Protein AF-A0A9E5RGN0-F1 (afdb_monomer)

Foldseek 3Di:
DDDDDFDKDKDWDFDWDWDDDDDDFIKIFGFKTKTFIAGDPSNQVVCVVVVFHWDDWPCFDDHDPPGDTIWIWFGDDPPPVDRGGGWMWGADPVVRDIGTDDTDTDTPIDTGD

Secondary structure (DSSP, 8-state):
-------EEEEEEEEEEEEP-SSSS-EEEEEEEEEEEEE-HHHHHHHHHTT----EEESEEPPPTT-SEEEEBPPP-S-TTS-----EEEE-TTT--EEEEE----BS-EEE-

Structure (mmCIF, N/CA/C/O backbone):
data_AF-A0A9E5RGN0-F1
#
_entry.id   AF-A0A9E5RGN0-F1
#
loo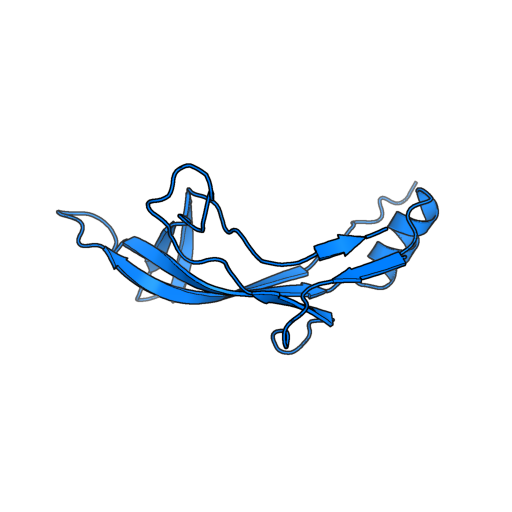p_
_atom_site.group_PDB
_atom_site.id
_atom_site.type_symbol
_atom_site.label_atom_id
_atom_site.label_alt_id
_atom_site.label_comp_id
_atom_site.label_asym_id
_atom_site.label_entity_id
_atom_site.label_seq_id
_atom_site.pdbx_PDB_ins_code
_atom_site.Cartn_x
_atom_site.Cartn_y
_atom_site.Cartn_z
_atom_site.occupancy
_atom_site.B_iso_or_equiv
_atom_site.auth_seq_id
_atom_site.auth_comp_id
_atom_site.auth_asym_id
_atom_site.auth_atom_id
_atom_site.pdbx_PDB_model_num
ATOM 1 N N . MET A 1 1 ? -5.046 -22.054 -25.570 1.00 36.19 1 MET A N 1
ATOM 2 C CA . MET A 1 1 ? -4.340 -20.871 -25.031 1.00 36.19 1 MET A CA 1
ATOM 3 C C . MET A 1 1 ? -4.366 -20.982 -23.515 1.00 36.19 1 MET A C 1
ATOM 5 O O . MET A 1 1 ? -5.433 -21.231 -22.973 1.00 36.19 1 MET A O 1
ATOM 9 N N . ARG A 1 2 ? -3.208 -20.955 -22.845 1.00 45.25 2 ARG A N 1
ATOM 10 C CA . ARG A 1 2 ? -3.099 -21.142 -21.388 1.00 45.25 2 ARG A CA 1
ATOM 11 C C . ARG A 1 2 ? -3.195 -19.762 -20.736 1.00 45.25 2 ARG A C 1
ATOM 13 O O . ARG A 1 2 ? -2.288 -18.963 -20.947 1.00 45.25 2 ARG A O 1
ATOM 20 N N . ASN A 1 3 ? -4.275 -19.477 -20.008 1.00 41.16 3 ASN A N 1
ATOM 21 C CA . ASN A 1 3 ? -4.392 -18.246 -19.222 1.00 41.16 3 ASN A CA 1
ATOM 22 C C . ASN A 1 3 ? -3.216 -18.197 -18.237 1.00 41.16 3 ASN A C 1
ATOM 24 O O . ASN A 1 3 ? -3.111 -19.055 -17.362 1.00 41.16 3 ASN A O 1
ATOM 28 N N . LYS A 1 4 ? -2.294 -17.248 -18.421 1.00 48.56 4 LYS A N 1
ATOM 29 C CA . LYS A 1 4 ? -1.271 -16.942 -17.421 1.00 48.56 4 LYS A CA 1
ATOM 30 C C . LYS A 1 4 ? -1.929 -16.001 -16.415 1.00 48.56 4 LYS A C 1
ATOM 32 O O . LYS A 1 4 ? -2.365 -14.921 -16.798 1.00 48.56 4 LYS A O 1
ATOM 37 N N . LEU A 1 5 ? -2.081 -16.452 -15.175 1.00 46.94 5 LEU A N 1
ATOM 38 C CA . LEU A 1 5 ? -2.555 -15.604 -14.086 1.00 46.94 5 LEU A CA 1
ATOM 39 C C . LEU A 1 5 ? -1.436 -14.607 -13.759 1.00 46.94 5 LEU A C 1
ATOM 41 O O . LEU A 1 5 ? -0.302 -15.022 -13.529 1.00 46.94 5 LEU A O 1
ATOM 45 N N . LEU A 1 6 ? -1.749 -13.313 -13.803 1.00 44.56 6 LEU A N 1
ATOM 46 C CA . LEU A 1 6 ? -0.878 -12.253 -13.308 1.00 44.56 6 LEU A CA 1
ATOM 47 C C . LEU A 1 6 ? -1.040 -12.214 -11.787 1.00 44.56 6 LEU A C 1
ATOM 49 O O . LEU A 1 6 ? -2.141 -11.945 -11.305 1.00 44.56 6 LEU A O 1
ATOM 53 N N . THR A 1 7 ? 0.030 -12.500 -11.050 1.00 47.50 7 THR A N 1
ATOM 54 C CA . THR A 1 7 ? 0.030 -12.401 -9.588 1.00 47.50 7 THR A CA 1
ATOM 55 C C . THR A 1 7 ? 0.873 -11.199 -9.196 1.00 47.50 7 THR A C 1
ATOM 57 O O . THR A 1 7 ? 2.067 -11.153 -9.471 1.00 47.50 7 THR A O 1
ATOM 60 N N . ILE A 1 8 ? 0.246 -10.210 -8.568 1.00 54.53 8 ILE A N 1
ATOM 61 C CA . ILE A 1 8 ? 0.939 -9.085 -7.946 1.00 54.53 8 ILE A CA 1
ATOM 62 C C . ILE A 1 8 ? 0.619 -9.175 -6.458 1.00 54.53 8 ILE A C 1
ATOM 64 O O . ILE A 1 8 ? -0.553 -9.166 -6.077 1.00 54.53 8 ILE A O 1
ATOM 68 N N . PHE A 1 9 ? 1.648 -9.313 -5.623 1.00 50.88 9 PHE A N 1
ATOM 69 C CA . PHE A 1 9 ? 1.475 -9.332 -4.174 1.00 50.88 9 PHE A CA 1
ATOM 70 C C . PHE A 1 9 ? 1.642 -7.911 -3.641 1.00 50.88 9 PHE A C 1
ATOM 72 O O . PHE A 1 9 ? 2.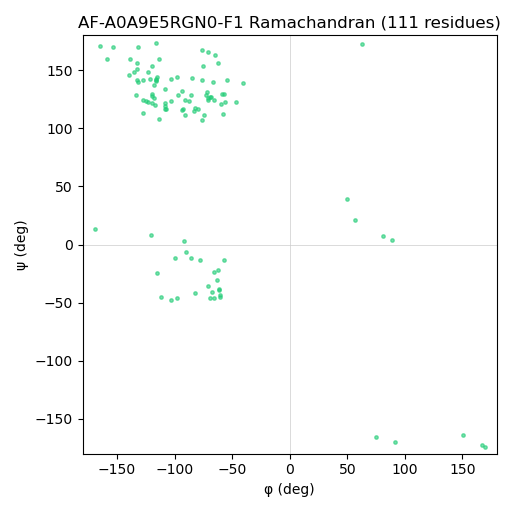723 -7.328 -3.749 1.00 50.88 9 PHE A O 1
ATOM 79 N N . LEU A 1 10 ? 0.566 -7.374 -3.063 1.00 54.97 10 LEU A N 1
ATOM 80 C CA . LEU A 1 10 ? 0.589 -6.150 -2.265 1.00 54.97 10 LEU A CA 1
ATOM 81 C C . LEU A 1 10 ? 0.522 -6.544 -0.790 1.00 54.97 10 LEU A C 1
ATOM 83 O O . LEU A 1 10 ? -0.396 -7.250 -0.373 1.00 54.97 10 LEU A O 1
ATOM 87 N N . GLY A 1 11 ? 1.505 -6.097 -0.016 1.00 65.62 11 GLY A N 1
ATOM 88 C CA . GLY A 1 11 ? 1.539 -6.252 1.432 1.00 65.62 11 GLY A CA 1
ATOM 89 C C . GLY A 1 11 ? 1.584 -4.885 2.091 1.00 65.62 11 GLY A C 1
ATOM 90 O O . GLY A 1 11 ? 2.508 -4.116 1.844 1.00 65.62 11 GLY A O 1
ATOM 91 N N . THR A 1 12 ? 0.607 -4.578 2.937 1.00 64.19 12 THR A N 1
ATOM 92 C CA . THR A 1 12 ? 0.570 -3.310 3.672 1.00 64.19 12 THR A CA 1
ATOM 93 C C . THR A 1 12 ? 0.873 -3.568 5.142 1.00 64.19 12 THR A C 1
ATOM 95 O O . THR A 1 12 ? 0.156 -4.321 5.799 1.00 64.19 12 THR A O 1
ATOM 98 N N . ALA A 1 13 ? 1.921 -2.933 5.667 1.00 69.62 13 ALA A N 1
ATOM 99 C CA . ALA A 1 13 ? 2.208 -2.895 7.099 1.00 69.62 13 ALA A CA 1
ATOM 100 C C . ALA A 1 13 ? 1.897 -1.489 7.614 1.00 69.62 13 ALA A C 1
ATOM 102 O O . ALA A 1 13 ? 2.527 -0.531 7.173 1.00 69.62 13 ALA A O 1
ATOM 103 N N . ALA A 1 14 ? 0.919 -1.361 8.512 1.00 64.25 14 ALA A N 1
ATOM 104 C CA . ALA A 1 14 ? 0.373 -0.067 8.905 1.00 64.25 14 ALA A CA 1
ATOM 105 C C . ALA A 1 14 ? 0.185 0.099 10.418 1.00 64.25 14 ALA A C 1
ATOM 107 O O . ALA A 1 14 ? -0.142 -0.853 11.128 1.00 64.25 14 ALA A O 1
ATOM 108 N N . THR A 1 15 ? 0.337 1.339 10.886 1.00 71.00 15 THR A N 1
ATOM 109 C CA . THR A 1 15 ? -0.144 1.790 12.197 1.00 71.00 15 THR A CA 1
ATOM 110 C C . THR A 1 15 ? -1.605 2.189 12.070 1.00 71.00 15 THR A C 1
ATOM 112 O O . THR A 1 15 ? -2.010 2.738 11.043 1.00 71.00 15 THR A O 1
ATOM 115 N N . VAL A 1 16 ? -2.404 1.903 13.102 1.00 74.00 16 VAL A N 1
ATOM 116 C CA . VAL A 1 16 ? -3.851 2.114 13.047 1.00 74.00 16 VAL A CA 1
ATOM 117 C C . VAL A 1 16 ? -4.379 2.838 14.278 1.00 74.00 16 VAL A C 1
ATOM 119 O O . VAL A 1 16 ? -3.924 2.591 15.395 1.00 74.00 16 VAL A O 1
ATOM 122 N N . ALA A 1 17 ? -5.346 3.730 14.075 1.00 72.88 17 ALA A N 1
ATOM 123 C CA . ALA A 1 17 ? -6.094 4.387 15.143 1.00 72.88 17 ALA A CA 1
ATOM 124 C C . ALA A 1 17 ? -7.434 3.679 15.373 1.00 72.88 17 ALA A C 1
ATOM 126 O O . ALA A 1 17 ? -8.063 3.209 14.426 1.00 72.88 17 ALA A O 1
ATOM 127 N N . ILE A 1 18 ? -7.875 3.619 16.633 1.00 76.19 18 ILE A N 1
ATOM 128 C CA . ILE A 1 18 ? -9.161 3.030 17.023 1.00 76.19 18 ILE A CA 1
ATOM 129 C C . ILE A 1 18 ? -10.231 4.119 17.010 1.00 76.19 18 ILE A C 1
ATOM 131 O O . ILE A 1 18 ? -10.100 5.113 17.726 1.00 76.19 18 ILE A O 1
ATOM 135 N N . MET A 1 19 ? -11.311 3.909 16.259 1.00 68.69 19 MET A N 1
ATOM 136 C CA . MET A 1 19 ? -12.476 4.789 16.287 1.00 68.69 19 MET A CA 1
ATOM 137 C C . MET A 1 19 ? -13.568 4.231 17.210 1.00 68.69 19 MET A C 1
ATOM 139 O O . MET A 1 19 ? -13.972 3.073 17.054 1.00 68.69 19 MET A O 1
ATOM 143 N N . PRO A 1 20 ? -14.093 5.028 18.159 1.00 55.53 20 PRO A N 1
ATOM 144 C CA . PRO A 1 20 ? -15.214 4.601 18.985 1.00 55.53 20 PRO A CA 1
ATOM 145 C C . PRO A 1 20 ? -16.472 4.431 18.121 1.00 55.53 20 PRO A C 1
ATOM 147 O O . PRO A 1 20 ? -16.905 5.367 17.452 1.00 55.53 20 PRO A O 1
ATOM 150 N N . SER A 1 21 ? -17.082 3.243 18.156 1.00 57.53 21 SER A N 1
ATOM 151 C CA . SER A 1 21 ? -18.372 2.965 17.514 1.00 57.53 21 SER A CA 1
ATOM 152 C C . SER A 1 21 ? -19.420 2.621 18.581 1.00 57.53 21 SER A C 1
ATOM 154 O O . SER A 1 21 ? -19.115 1.986 19.591 1.00 57.53 21 SER A O 1
ATOM 156 N N . ALA A 1 22 ? -20.658 3.085 18.398 1.00 53.94 22 ALA A N 1
ATOM 157 C CA . ALA A 1 22 ? -21.681 3.035 19.445 1.00 53.94 22 ALA A CA 1
ATOM 158 C C . ALA A 1 22 ? -22.340 1.653 19.642 1.00 53.94 22 ALA A C 1
ATOM 160 O O . ALA A 1 22 ? -23.019 1.472 20.646 1.00 53.94 22 ALA A O 1
ATOM 161 N N . GLN A 1 23 ? -22.174 0.680 18.733 1.00 52.62 23 GLN A N 1
ATOM 162 C CA . GLN A 1 23 ? -22.788 -0.658 18.884 1.00 52.62 23 GLN A CA 1
ATOM 163 C C . GLN A 1 23 ? -22.281 -1.723 17.875 1.00 52.62 23 GLN A C 1
ATOM 165 O O . GLN A 1 23 ? -22.911 -2.767 17.732 1.00 52.62 23 GLN A O 1
ATOM 170 N N . ALA A 1 24 ? -21.184 -1.511 17.144 1.00 58.88 24 ALA A N 1
ATOM 171 C CA . ALA A 1 24 ? -20.721 -2.434 16.096 1.00 58.88 24 ALA A CA 1
ATOM 172 C C . ALA A 1 24 ? -19.223 -2.738 16.250 1.00 58.88 24 ALA A C 1
ATOM 174 O O . ALA A 1 24 ? -18.555 -2.110 17.067 1.00 58.88 24 ALA A O 1
ATOM 175 N N . ALA A 1 25 ? -18.706 -3.721 15.506 1.00 69.00 25 ALA A N 1
ATOM 176 C CA . ALA A 1 25 ? -17.292 -4.109 15.518 1.00 69.00 25 ALA A CA 1
ATOM 177 C C . ALA A 1 25 ? -16.346 -2.891 15.580 1.00 69.00 25 ALA A C 1
ATOM 179 O O . ALA A 1 25 ? -16.605 -1.870 14.938 1.00 69.00 25 ALA A O 1
ATOM 180 N N . THR A 1 26 ? -15.275 -2.993 16.375 1.00 82.56 26 THR A N 1
ATOM 181 C CA . THR A 1 26 ? -14.279 -1.924 16.519 1.00 82.56 26 THR A CA 1
ATOM 182 C C . THR A 1 26 ? -13.725 -1.560 15.147 1.00 82.56 26 THR A C 1
ATOM 184 O O . THR A 1 26 ? -13.208 -2.425 14.437 1.00 82.56 26 THR A O 1
ATOM 187 N N . LEU A 1 27 ? -13.857 -0.285 14.779 1.00 88.12 27 LEU A N 1
ATOM 188 C CA . LEU A 1 27 ? -13.370 0.233 13.510 1.00 88.12 27 LEU A CA 1
ATOM 189 C C . LEU A 1 27 ? -11.962 0.797 13.703 1.00 88.12 27 LEU A C 1
ATOM 191 O O . LEU A 1 27 ? -11.711 1.572 14.627 1.00 88.12 27 LEU A O 1
ATOM 195 N N . TYR A 1 28 ? -11.061 0.412 12.811 1.00 89.69 28 TYR A N 1
ATOM 196 C CA . TYR A 1 28 ? -9.682 0.870 12.764 1.00 89.69 28 TYR A CA 1
ATOM 197 C C . TYR A 1 28 ? -9.457 1.655 11.477 1.00 89.69 28 TYR A C 1
ATOM 199 O O . TYR A 1 28 ? -9.995 1.286 10.434 1.00 89.69 28 TYR A O 1
ATOM 207 N N . GLN A 1 29 ? -8.639 2.702 11.540 1.00 91.50 29 GLN A N 1
ATOM 208 C CA . GLN A 1 29 ? -8.177 3.447 10.367 1.00 91.50 29 GLN A CA 1
ATOM 209 C C . GLN A 1 29 ? -6.670 3.354 10.247 1.00 91.50 29 GLN A C 1
ATOM 211 O O . GLN A 1 29 ? -5.970 3.505 11.247 1.00 91.50 29 GLN A O 1
ATOM 216 N N . VAL A 1 30 ? -6.178 3.144 9.030 1.00 91.06 30 VAL A N 1
ATOM 217 C CA . VAL A 1 30 ? -4.748 3.232 8.724 1.00 91.06 30 VAL A CA 1
ATOM 218 C C . VAL A 1 30 ? -4.285 4.682 8.843 1.00 91.06 30 VAL A C 1
ATOM 220 O O . VAL A 1 30 ? -4.865 5.572 8.231 1.00 91.06 30 VAL A O 1
ATOM 223 N N . THR A 1 31 ? -3.235 4.921 9.627 1.00 89.44 31 THR A N 1
ATOM 224 C CA . THR A 1 31 ? -2.700 6.272 9.861 1.00 89.44 31 THR A CA 1
ATOM 225 C C . THR A 1 31 ? -1.289 6.482 9.329 1.00 89.44 31 THR A C 1
ATOM 227 O O . THR A 1 31 ? -0.906 7.616 9.061 1.00 89.44 31 THR A O 1
ATOM 230 N N . SER A 1 32 ? -0.508 5.416 9.185 1.00 91.12 32 SER A N 1
ATOM 231 C CA . SER A 1 32 ? 0.838 5.434 8.605 1.00 91.12 32 SER A CA 1
ATOM 232 C C . SER A 1 32 ? 1.273 4.012 8.266 1.00 91.12 32 SER A C 1
ATOM 234 O O . SER A 1 32 ? 0.608 3.054 8.666 1.00 91.12 32 SER A O 1
ATOM 236 N N . GLY A 1 33 ? 2.392 3.844 7.563 1.00 92.88 33 GLY A N 1
ATOM 237 C CA . GLY A 1 33 ? 2.914 2.521 7.236 1.00 92.88 33 GLY A CA 1
ATOM 238 C C . GLY A 1 33 ? 3.703 2.471 5.939 1.00 92.88 33 GLY A C 1
ATOM 239 O O . GLY A 1 33 ? 4.099 3.500 5.401 1.00 92.88 33 GLY A O 1
ATOM 240 N N . VAL A 1 34 ? 3.901 1.255 5.434 1.00 95.19 34 VAL A N 1
ATOM 241 C CA . VAL A 1 34 ? 4.556 0.992 4.152 1.00 95.19 34 VAL A CA 1
ATOM 242 C C . VAL A 1 34 ? 3.669 0.091 3.300 1.00 95.19 34 VAL A C 1
ATOM 244 O O . VAL A 1 34 ? 3.315 -1.021 3.706 1.00 95.19 34 VAL A O 1
ATOM 247 N N . THR A 1 35 ? 3.348 0.554 2.095 1.00 94.19 35 THR A N 1
ATOM 248 C CA . THR A 1 35 ? 2.812 -0.284 1.020 1.00 94.19 35 THR A CA 1
ATOM 249 C C . THR A 1 35 ? 3.982 -0.971 0.332 1.00 94.19 35 THR A C 1
ATOM 251 O O . THR A 1 35 ? 4.853 -0.307 -0.220 1.00 94.19 35 THR A O 1
ATOM 254 N N . SER A 1 36 ? 4.031 -2.299 0.386 1.00 94.12 36 SER A N 1
ATOM 255 C CA . SER A 1 36 ? 5.106 -3.099 -0.201 1.00 94.12 36 SER A CA 1
ATOM 256 C C . SER A 1 36 ? 4.619 -3.846 -1.437 1.00 94.12 36 SER A C 1
ATOM 258 O O . SER A 1 36 ? 3.560 -4.476 -1.423 1.00 94.12 36 SER A O 1
ATOM 260 N N . LEU A 1 37 ? 5.411 -3.789 -2.503 1.00 90.88 37 LEU A N 1
ATOM 261 C CA . LEU A 1 37 ? 5.121 -4.372 -3.804 1.00 90.88 37 LEU A CA 1
ATOM 262 C C . LEU A 1 37 ? 6.186 -5.405 -4.169 1.00 90.88 37 LEU A C 1
ATOM 264 O O . LEU A 1 37 ? 7.391 -5.139 -4.145 1.00 90.88 37 LEU A O 1
ATOM 268 N N . ASN A 1 38 ? 5.720 -6.589 -4.554 1.00 88.38 38 ASN A N 1
ATOM 269 C CA . ASN A 1 38 ? 6.535 -7.592 -5.214 1.00 88.38 38 ASN A CA 1
ATOM 270 C C . ASN A 1 38 ? 5.934 -7.886 -6.588 1.00 88.38 38 ASN A C 1
ATOM 272 O O . ASN A 1 38 ? 4.746 -8.203 -6.698 1.00 88.38 38 ASN A O 1
ATOM 276 N N . VAL A 1 39 ? 6.766 -7.797 -7.622 1.00 82.25 39 VAL A N 1
ATOM 277 C CA . VAL A 1 39 ? 6.394 -8.150 -8.992 1.00 82.25 39 VAL A CA 1
ATOM 278 C C . VAL A 1 39 ? 7.217 -9.370 -9.363 1.00 82.25 39 VAL A C 1
ATOM 280 O O . V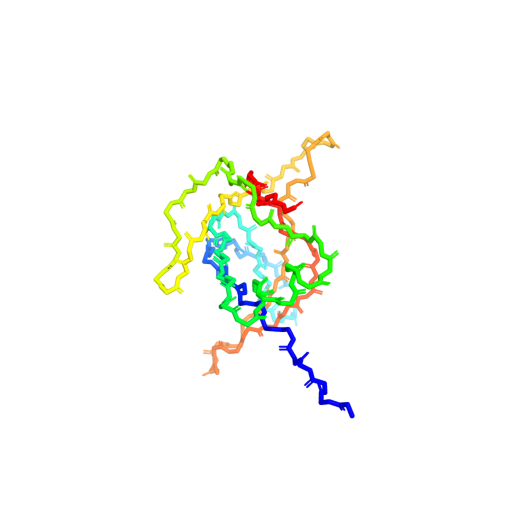AL A 1 39 ? 8.435 -9.283 -9.508 1.00 82.25 39 VAL A O 1
ATOM 283 N N . ASP A 1 40 ? 6.562 -10.527 -9.444 1.00 83.56 40 ASP A N 1
ATOM 284 C CA . ASP A 1 40 ? 7.263 -11.766 -9.756 1.00 83.56 40 ASP A CA 1
ATOM 285 C C . ASP A 1 40 ? 7.723 -11.808 -11.226 1.00 83.56 40 ASP A C 1
ATOM 287 O O . ASP A 1 40 ? 7.309 -11.016 -12.077 1.00 83.56 40 ASP A O 1
ATOM 291 N N . THR A 1 41 ? 8.617 -12.743 -11.544 1.00 82.12 41 THR A N 1
ATOM 292 C CA . THR A 1 41 ? 9.174 -12.864 -12.898 1.00 82.12 41 THR A CA 1
ATOM 293 C C . THR A 1 41 ? 8.113 -13.193 -13.947 1.00 82.12 41 THR A C 1
ATOM 295 O O . THR A 1 41 ? 8.231 -12.751 -15.086 1.00 82.12 41 THR A O 1
ATOM 298 N N . ALA A 1 42 ? 7.045 -13.907 -13.582 1.00 85.12 42 ALA A N 1
ATOM 299 C CA . ALA A 1 42 ? 5.954 -14.209 -14.503 1.00 85.12 42 ALA A CA 1
ATOM 300 C C . ALA A 1 42 ? 5.113 -12.960 -14.819 1.00 85.12 42 ALA A C 1
ATOM 302 O O . ALA A 1 42 ? 4.651 -12.802 -15.953 1.00 85.12 42 ALA A O 1
ATOM 303 N N . ALA A 1 43 ? 4.934 -12.076 -13.839 1.00 81.25 43 ALA A N 1
ATOM 304 C CA . ALA A 1 43 ? 4.308 -10.775 -13.994 1.00 81.25 43 ALA A CA 1
ATOM 305 C C . ALA A 1 43 ? 5.154 -9.860 -14.886 1.00 81.25 43 ALA A C 1
ATOM 307 O O . ALA A 1 43 ? 4.618 -9.280 -15.828 1.00 81.25 43 ALA A O 1
ATOM 308 N N . LEU A 1 44 ? 6.471 -9.800 -14.663 1.00 84.56 44 LEU A N 1
ATOM 309 C CA . LEU A 1 44 ? 7.391 -9.036 -15.514 1.00 84.56 44 LEU A CA 1
ATOM 310 C C . LEU A 1 44 ? 7.392 -9.540 -16.964 1.00 84.56 44 LEU A C 1
ATOM 312 O O . LEU A 1 44 ? 7.303 -8.734 -17.889 1.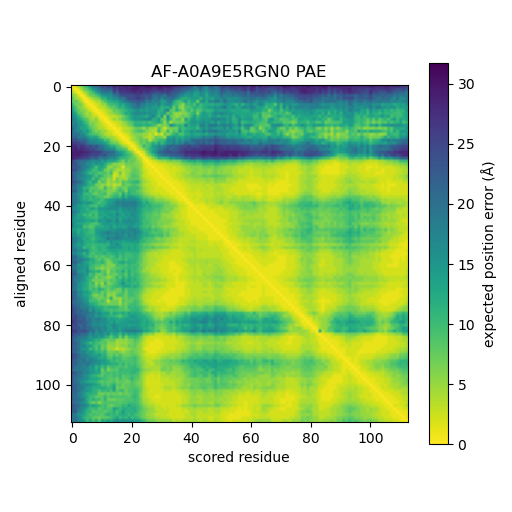00 84.56 44 LEU A O 1
ATOM 316 N N . ASP A 1 45 ? 7.407 -10.858 -17.176 1.00 85.62 45 ASP A N 1
ATOM 317 C CA . ASP A 1 45 ? 7.318 -11.458 -18.514 1.00 85.62 45 ASP A CA 1
ATOM 318 C C . ASP A 1 45 ? 6.002 -11.098 -19.222 1.00 85.62 45 ASP A C 1
ATOM 320 O O . ASP A 1 45 ? 5.970 -10.888 -20.437 1.00 85.62 45 ASP A O 1
ATOM 324 N N . LEU A 1 46 ? 4.893 -11.051 -18.476 1.00 87.88 46 LEU A N 1
ATOM 325 C CA . LEU A 1 46 ? 3.590 -10.678 -19.019 1.00 87.88 46 LEU A CA 1
ATOM 326 C C . LEU A 1 46 ? 3.550 -9.195 -19.393 1.00 87.88 46 LEU A C 1
ATOM 328 O O . LEU A 1 46 ? 3.103 -8.876 -20.492 1.00 87.88 46 LEU A O 1
ATOM 332 N N . LEU A 1 47 ? 4.041 -8.312 -18.520 1.00 87.12 47 LEU A N 1
ATOM 333 C CA . LEU A 1 47 ? 4.128 -6.874 -18.785 1.00 87.12 47 LEU A CA 1
ATOM 334 C C . LEU A 1 47 ? 5.019 -6.596 -20.001 1.00 87.12 47 LEU A C 1
ATOM 336 O O . LEU A 1 47 ? 4.597 -5.893 -20.918 1.00 87.12 47 LEU A O 1
ATOM 340 N N . SER A 1 48 ? 6.178 -7.253 -20.087 1.00 88.56 48 SER A N 1
ATOM 341 C CA . SER A 1 48 ? 7.076 -7.142 -21.241 1.00 88.56 48 SER A CA 1
ATOM 342 C C . SER A 1 48 ? 6.410 -7.619 -22.535 1.00 88.56 48 SER A C 1
ATOM 344 O O . SER A 1 48 ? 6.532 -6.973 -23.575 1.00 88.56 48 SER A O 1
ATOM 346 N N . GLY A 1 49 ? 5.614 -8.694 -22.473 1.00 90.06 49 GLY A N 1
ATOM 347 C CA . GLY A 1 49 ? 4.792 -9.153 -23.596 1.00 90.06 49 GLY A CA 1
ATOM 348 C C . GLY A 1 49 ? 3.727 -8.146 -24.057 1.00 90.06 49 GLY A C 1
ATOM 349 O O . GLY A 1 49 ? 3.292 -8.213 -25.206 1.00 90.06 49 GLY A O 1
ATOM 350 N N . LEU A 1 50 ? 3.330 -7.208 -23.191 1.00 91.00 50 LEU A N 1
ATOM 351 C CA . LEU A 1 50 ? 2.454 -6.073 -23.506 1.00 91.00 50 LEU A CA 1
ATOM 352 C C . LEU A 1 50 ? 3.232 -4.813 -23.930 1.00 91.00 50 LEU A C 1
ATOM 354 O O . LEU A 1 50 ? 2.620 -3.779 -24.186 1.00 91.00 50 LEU A O 1
ATOM 358 N N . GLY A 1 51 ? 4.563 -4.888 -24.021 1.00 92.44 51 GLY A N 1
ATOM 359 C CA . GLY A 1 51 ? 5.438 -3.755 -24.327 1.00 92.44 51 GLY A CA 1
ATOM 360 C C . GLY A 1 51 ? 5.750 -2.854 -23.128 1.00 92.44 51 GLY A C 1
ATOM 361 O O . GLY A 1 51 ? 6.381 -1.821 -23.319 1.00 92.44 51 GLY A O 1
ATOM 362 N N . LEU A 1 52 ? 5.339 -3.241 -21.917 1.00 89.81 52 LEU A N 1
ATOM 363 C CA . LEU A 1 52 ? 5.601 -2.522 -20.671 1.00 89.81 52 LEU A CA 1
ATOM 364 C C . LEU A 1 52 ? 6.864 -3.095 -20.027 1.00 89.81 52 LEU A C 1
ATOM 366 O O . LEU A 1 52 ? 6.910 -4.272 -19.669 1.00 89.81 52 LEU A O 1
ATOM 370 N N . THR A 1 53 ? 7.912 -2.290 -19.909 1.00 88.81 53 THR A N 1
ATOM 371 C CA . THR A 1 53 ? 9.201 -2.723 -19.367 1.00 88.81 53 THR A CA 1
ATOM 372 C C . THR A 1 53 ? 9.572 -1.822 -18.217 1.00 88.81 53 THR A C 1
ATOM 374 O O . THR A 1 53 ? 9.705 -0.619 -18.407 1.00 88.81 53 THR A O 1
ATOM 377 N N . PHE A 1 54 ? 9.807 -2.424 -17.049 1.00 88.31 54 PHE A N 1
ATOM 378 C CA . PHE A 1 54 ? 10.217 -1.682 -15.862 1.00 88.31 54 PHE A CA 1
ATOM 379 C C . PHE A 1 54 ? 11.334 -0.691 -16.203 1.00 88.31 54 PHE A C 1
ATOM 381 O O . PHE A 1 54 ? 12.387 -1.086 -16.714 1.00 88.31 54 PHE A O 1
ATOM 388 N N . SER A 1 55 ? 11.083 0.582 -15.923 1.00 91.31 55 SER A N 1
ATOM 389 C CA . SER A 1 55 ? 11.986 1.678 -16.254 1.00 91.31 55 SER A CA 1
ATOM 390 C C . SER A 1 55 ? 12.592 2.289 -14.997 1.00 91.31 55 SER A C 1
ATOM 392 O O . SER A 1 55 ? 13.803 2.513 -14.952 1.00 91.31 55 SER A O 1
ATOM 394 N N . ASN A 1 56 ? 11.772 2.536 -13.973 1.00 93.38 56 ASN A N 1
ATOM 395 C CA . ASN A 1 56 ? 12.191 3.245 -12.775 1.00 93.38 56 ASN A CA 1
ATOM 396 C C . ASN A 1 56 ? 11.286 2.962 -11.563 1.00 93.38 56 ASN A C 1
ATOM 398 O O . ASN A 1 56 ? 10.125 2.577 -11.691 1.00 93.38 56 ASN A O 1
ATOM 402 N N . SER A 1 57 ? 11.823 3.223 -10.373 1.00 93.44 57 SER A N 1
ATOM 403 C CA . SER A 1 57 ? 11.073 3.345 -9.122 1.00 93.44 57 SER A CA 1
ATOM 404 C C . SER A 1 57 ? 11.509 4.615 -8.400 1.00 93.44 57 SER A C 1
ATOM 406 O O . SER A 1 57 ? 12.706 4.906 -8.357 1.00 93.44 57 SER A O 1
ATOM 408 N N . PHE A 1 58 ? 10.578 5.351 -7.803 1.00 96.62 58 PHE A N 1
ATOM 409 C CA . PHE A 1 58 ? 10.871 6.621 -7.133 1.00 96.62 58 PHE A CA 1
ATOM 410 C C . PHE A 1 58 ? 10.223 6.700 -5.749 1.00 96.62 58 PHE A C 1
ATOM 412 O O . PHE A 1 58 ? 9.263 5.987 -5.470 1.00 96.62 58 PHE A O 1
ATOM 419 N N . GLU A 1 59 ? 10.804 7.540 -4.883 1.00 95.56 59 GLU A N 1
ATOM 420 C CA . GLU A 1 59 ? 10.402 7.754 -3.476 1.00 95.56 59 GLU A CA 1
ATOM 421 C C . GLU A 1 59 ? 10.223 6.452 -2.674 1.00 95.56 59 GLU A C 1
ATOM 423 O O . GLU A 1 59 ? 9.329 6.306 -1.844 1.00 95.56 59 GLU A O 1
ATOM 428 N N . THR A 1 60 ? 11.107 5.486 -2.921 1.00 96.31 60 THR A N 1
ATOM 429 C CA . THR A 1 60 ? 11.058 4.180 -2.268 1.00 96.31 60 THR A CA 1
ATOM 430 C C . THR A 1 60 ? 11.575 4.237 -0.832 1.00 96.31 60 THR A C 1
ATOM 432 O O . THR A 1 60 ? 12.610 4.852 -0.562 1.00 96.31 60 THR A O 1
ATOM 435 N N . VAL A 1 61 ? 10.933 3.486 0.056 1.00 96.69 61 VAL A N 1
ATOM 436 C CA . VAL A 1 61 ? 11.381 3.195 1.426 1.00 96.69 61 VAL A CA 1
ATOM 437 C C . VAL A 1 61 ? 11.655 1.698 1.600 1.00 96.69 61 VAL A C 1
ATOM 439 O O . VAL A 1 61 ? 11.382 0.896 0.706 1.00 96.69 61 VAL A O 1
ATOM 442 N N . THR A 1 62 ? 12.206 1.300 2.752 1.00 96.38 62 THR A N 1
ATOM 443 C CA . THR A 1 62 ? 12.454 -0.117 3.058 1.00 96.38 62 THR A CA 1
ATOM 444 C C . THR A 1 62 ? 11.140 -0.911 3.029 1.00 96.38 62 THR A C 1
ATOM 446 O O . THR A 1 62 ? 10.237 -0.593 3.807 1.00 96.38 62 THR A O 1
ATOM 449 N N . PRO A 1 63 ? 11.014 -1.941 2.172 1.00 94.38 63 PRO A N 1
ATOM 450 C CA . PRO A 1 63 ? 9.803 -2.748 2.089 1.00 94.38 63 PRO A CA 1
ATOM 451 C C . PRO A 1 63 ? 9.679 -3.741 3.252 1.00 94.38 63 PRO A C 1
ATOM 453 O O . PRO A 1 63 ? 10.643 -4.024 3.968 1.00 94.38 63 PRO A O 1
ATOM 456 N N . ALA A 1 64 ? 8.489 -4.325 3.396 1.00 91.12 64 ALA A N 1
ATOM 457 C CA . ALA A 1 64 ? 8.280 -5.500 4.233 1.00 91.12 64 ALA A CA 1
ATOM 458 C C . ALA A 1 64 ? 9.097 -6.706 3.728 1.00 91.12 64 ALA A C 1
ATOM 460 O O . ALA A 1 64 ? 9.446 -6.808 2.549 1.00 91.12 64 ALA A O 1
ATOM 461 N N . GLU A 1 65 ? 9.381 -7.649 4.629 1.00 89.00 65 GLU A N 1
ATOM 462 C CA . GLU A 1 65 ? 10.136 -8.858 4.298 1.00 89.00 65 GLU A CA 1
ATOM 463 C C . GLU A 1 65 ? 9.463 -9.644 3.159 1.00 89.00 65 GLU A C 1
ATOM 465 O O . GLU A 1 65 ? 8.263 -9.918 3.197 1.00 89.00 65 GLU A O 1
ATOM 470 N N . GLY A 1 66 ? 10.244 -10.001 2.135 1.00 86.69 66 GLY A N 1
ATOM 471 C CA . GLY A 1 66 ? 9.761 -10.731 0.957 1.00 86.69 66 GLY A CA 1
ATOM 472 C C . GLY A 1 66 ? 9.242 -9.858 -0.194 1.00 86.69 66 GLY A C 1
ATOM 473 O O . GLY A 1 66 ? 8.783 -10.408 -1.194 1.00 86.69 66 GLY A O 1
ATOM 474 N N . PHE A 1 67 ? 9.336 -8.529 -0.089 1.00 92.06 67 PHE A N 1
ATOM 475 C CA . PHE A 1 67 ? 8.927 -7.584 -1.134 1.00 92.06 67 PHE A CA 1
ATOM 476 C C . PHE A 1 67 ? 10.121 -6.815 -1.720 1.00 92.06 67 PHE A C 1
ATOM 478 O O . PHE A 1 67 ? 11.186 -6.743 -1.108 1.00 92.06 67 PHE A O 1
ATOM 485 N N . ILE A 1 68 ? 9.947 -6.259 -2.925 1.00 90.88 68 ILE A N 1
ATOM 486 C CA . ILE A 1 68 ? 11.022 -5.585 -3.677 1.00 90.88 68 ILE A CA 1
ATOM 487 C C . ILE A 1 68 ? 10.961 -4.068 -3.484 1.00 90.88 68 ILE A C 1
ATOM 489 O O . ILE A 1 68 ? 11.989 -3.445 -3.231 1.00 90.88 68 ILE A O 1
ATOM 493 N N . PHE A 1 69 ? 9.770 -3.474 -3.584 1.00 93.12 69 PHE A N 1
ATOM 494 C CA . PHE A 1 69 ? 9.570 -2.029 -3.462 1.00 93.12 69 PHE A CA 1
ATOM 495 C C . PHE A 1 69 ? 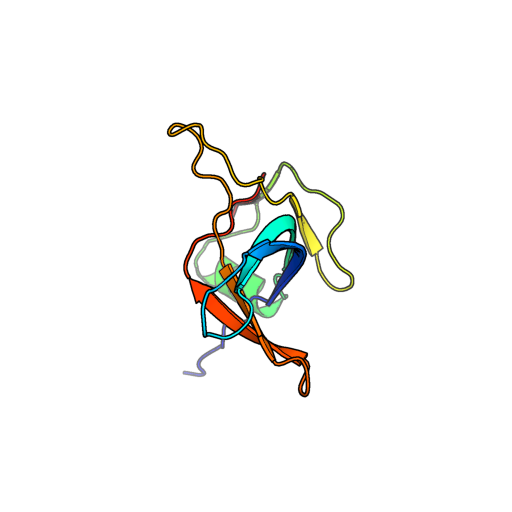8.715 -1.704 -2.243 1.00 93.12 69 PHE A C 1
ATOM 497 O O . PHE A 1 69 ? 7.785 -2.446 -1.932 1.00 93.12 69 PHE A O 1
ATOM 504 N N . GLY A 1 70 ? 9.028 -0.607 -1.559 1.00 95.44 70 GLY A N 1
ATOM 505 C CA . GLY A 1 70 ? 8.257 -0.078 -0.439 1.00 95.44 70 GLY A CA 1
ATOM 506 C C . GLY A 1 70 ? 7.931 1.392 -0.669 1.00 95.44 70 GLY A C 1
ATOM 507 O O . GLY A 1 70 ? 8.776 2.128 -1.172 1.00 95.44 70 GLY A O 1
ATOM 508 N N . PHE A 1 71 ? 6.731 1.808 -0.283 1.00 95.75 71 PHE A N 1
ATOM 509 C CA . PHE A 1 71 ? 6.196 3.157 -0.465 1.00 95.75 71 PHE A CA 1
ATOM 510 C C . PHE A 1 71 ? 5.554 3.639 0.835 1.00 95.75 71 PHE A C 1
ATOM 512 O O . PHE A 1 71 ? 4.756 2.909 1.430 1.00 95.75 71 PHE A O 1
ATOM 519 N N . GLU A 1 72 ? 5.919 4.830 1.312 1.00 95.44 72 GLU A N 1
ATOM 520 C CA . GLU A 1 72 ? 5.429 5.340 2.596 1.00 95.44 72 GLU A CA 1
ATOM 521 C C . GLU A 1 72 ? 3.962 5.750 2.474 1.00 95.44 72 GLU A C 1
ATOM 523 O O . GLU A 1 72 ? 3.592 6.492 1.570 1.00 95.44 72 GLU A O 1
ATOM 528 N N . ILE A 1 73 ? 3.115 5.264 3.380 1.00 94.75 73 ILE A N 1
ATOM 529 C CA . ILE A 1 73 ? 1.697 5.626 3.412 1.00 94.75 73 ILE A CA 1
ATOM 530 C C . ILE A 1 73 ? 1.562 7.070 3.885 1.00 94.75 73 ILE A C 1
ATOM 532 O O . ILE A 1 73 ? 2.019 7.423 4.975 1.00 94.75 73 ILE A O 1
ATOM 536 N N . LEU A 1 74 ? 0.869 7.880 3.088 1.00 91.50 74 LEU A N 1
ATOM 537 C CA . LEU A 1 74 ? 0.530 9.247 3.439 1.00 91.50 74 LEU A CA 1
ATOM 538 C C . LEU A 1 74 ? -0.540 9.246 4.535 1.00 91.50 74 LEU A C 1
ATOM 540 O O . LEU A 1 74 ? -1.551 8.550 4.395 1.00 91.50 74 LEU A O 1
ATOM 544 N N . PRO A 1 75 ? -0.354 10.018 5.617 1.00 88.94 75 PRO A N 1
ATOM 545 C CA . PRO A 1 75 ? -1.310 10.047 6.711 1.00 88.94 75 PRO A CA 1
ATOM 546 C C . PRO A 1 75 ? -2.665 10.632 6.273 1.00 88.94 75 PRO A C 1
ATOM 548 O O . PRO A 1 75 ? -2.747 11.319 5.248 1.00 88.94 75 PRO A O 1
ATOM 551 N N . PRO A 1 76 ? -3.731 10.401 7.060 1.00 87.06 76 PRO A N 1
ATOM 552 C CA . PRO A 1 76 ? -4.973 11.148 6.924 1.00 87.06 76 PRO A CA 1
ATOM 553 C C . PRO A 1 76 ? -4.695 12.652 7.015 1.00 87.06 76 PRO A C 1
ATOM 555 O O . PRO A 1 76 ? -3.872 13.094 7.821 1.00 87.06 76 PRO A O 1
ATOM 558 N N . THR A 1 77 ? -5.389 13.441 6.204 1.00 82.19 77 THR A N 1
ATOM 559 C CA . THR A 1 77 ? -5.221 14.895 6.151 1.00 82.19 77 THR A CA 1
ATOM 560 C C . THR A 1 77 ? -6.572 15.586 6.021 1.00 82.19 77 THR A C 1
ATOM 562 O O . THR A 1 77 ? -7.485 15.076 5.381 1.00 82.19 77 THR A O 1
ATOM 565 N N . GLU A 1 78 ? -6.686 16.761 6.637 1.00 77.06 78 GLU A N 1
ATOM 566 C CA . GLU A 1 78 ? -7.847 17.655 6.514 1.00 77.06 78 GLU A CA 1
ATOM 567 C C . GLU A 1 78 ? -7.680 18.644 5.341 1.00 77.06 78 GLU A C 1
ATOM 569 O O . GLU A 1 78 ? -8.582 19.418 5.019 1.00 77.06 78 GLU A O 1
ATOM 574 N N . ASP A 1 79 ? -6.502 18.658 4.708 1.00 80.38 79 ASP A N 1
ATOM 575 C CA . ASP A 1 79 ? -6.232 19.483 3.535 1.00 80.38 79 ASP A CA 1
ATOM 576 C C . ASP A 1 79 ? -6.879 18.862 2.295 1.00 80.38 79 ASP A C 1
ATOM 578 O O . ASP A 1 79 ? -6.372 17.896 1.741 1.00 80.38 79 ASP A O 1
ATOM 582 N N . SER A 1 80 ? -7.964 19.468 1.812 1.00 74.62 80 SER A N 1
ATOM 583 C CA . SER A 1 80 ? -8.692 19.024 0.612 1.00 74.62 80 SER A CA 1
ATOM 584 C C . SER A 1 80 ? -7.860 18.933 -0.679 1.00 74.62 80 SER A C 1
ATOM 586 O O . SER A 1 80 ? -8.341 18.381 -1.667 1.00 74.62 80 SER A O 1
ATOM 588 N N . SER A 1 81 ? -6.645 19.495 -0.708 1.00 79.12 81 SER A N 1
ATOM 589 C CA . SER A 1 81 ? -5.726 19.393 -1.848 1.00 79.12 81 SER A CA 1
ATOM 590 C C . SER A 1 81 ? -4.855 18.131 -1.835 1.00 79.12 81 SER A C 1
ATOM 592 O O . SER A 1 81 ? -4.236 17.811 -2.849 1.00 79.12 81 SER A O 1
ATOM 594 N N . VAL A 1 82 ? -4.839 17.392 -0.723 1.00 72.12 82 VAL A N 1
ATOM 595 C CA . VAL A 1 82 ? -4.124 16.125 -0.556 1.00 72.12 82 VAL A CA 1
ATOM 596 C C . VAL A 1 82 ? -5.152 15.076 -0.152 1.00 72.12 82 VAL A C 1
ATOM 598 O O . VAL A 1 82 ? -5.848 15.253 0.835 1.00 72.12 82 VAL A O 1
ATOM 601 N N . VAL A 1 83 ? -5.282 13.981 -0.902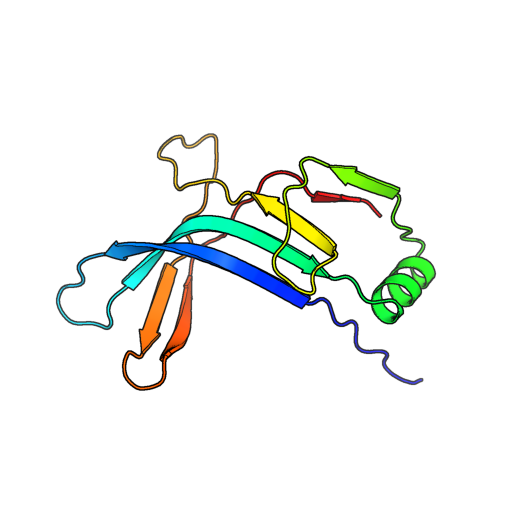 1.00 76.31 83 VAL A N 1
ATOM 602 C CA . VAL A 1 83 ? -6.342 13.006 -0.590 1.00 76.31 83 VAL A CA 1
ATOM 603 C C . VAL A 1 83 ? -6.075 12.301 0.748 1.00 76.31 83 VAL A C 1
ATOM 605 O O . VAL A 1 83 ? -6.984 12.171 1.561 1.00 76.31 83 VAL A O 1
ATOM 608 N N . GLY A 1 84 ? -4.813 11.942 1.019 1.00 86.06 84 GLY A N 1
ATOM 609 C CA . GLY A 1 84 ? -4.409 11.254 2.250 1.00 86.06 84 GLY A CA 1
ATOM 610 C C . GLY A 1 84 ? -5.043 9.866 2.401 1.00 86.06 84 GLY A C 1
ATOM 611 O O . GLY A 1 84 ? -5.891 9.454 1.613 1.00 86.06 84 GLY A O 1
ATOM 612 N N . THR A 1 85 ? -4.609 9.112 3.409 1.00 92.19 85 THR A N 1
ATOM 613 C CA . THR A 1 85 ? -5.182 7.782 3.678 1.00 92.19 85 THR A CA 1
ATOM 614 C C . THR A 1 85 ? -6.401 7.884 4.588 1.00 92.19 85 THR A C 1
ATOM 616 O O . THR A 1 85 ? -6.299 8.357 5.718 1.00 92.19 85 THR A O 1
ATOM 619 N N . ASP A 1 86 ? -7.545 7.372 4.138 1.00 91.94 86 ASP A N 1
ATOM 620 C CA . ASP A 1 86 ? -8.781 7.272 4.929 1.00 91.94 86 ASP A CA 1
ATOM 621 C C . ASP A 1 86 ? -9.287 5.827 5.091 1.00 91.94 86 ASP A C 1
ATOM 623 O O . ASP A 1 86 ? -10.367 5.584 5.631 1.00 91.94 86 ASP A O 1
ATOM 627 N N . PHE A 1 87 ? -8.488 4.850 4.656 1.00 92.69 87 PHE A N 1
ATOM 628 C CA . PHE A 1 87 ? -8.859 3.445 4.674 1.00 92.69 87 PHE A CA 1
ATOM 629 C C . PHE A 1 87 ? -9.196 2.924 6.078 1.00 92.69 87 PHE A C 1
ATOM 631 O O . PHE A 1 87 ? -8.401 3.025 7.021 1.00 92.69 87 PHE A O 1
ATOM 638 N N . THR A 1 88 ? -10.357 2.276 6.183 1.00 92.81 88 THR A N 1
ATOM 639 C CA . THR A 1 88 ? -10.894 1.697 7.414 1.00 92.81 88 THR A CA 1
ATOM 640 C C . THR A 1 88 ? -11.187 0.207 7.289 1.00 92.81 88 THR A C 1
ATOM 642 O O . THR A 1 88 ? -11.563 -0.317 6.234 1.00 92.81 88 THR A O 1
ATOM 645 N N . PHE A 1 89 ? -11.038 -0.496 8.406 1.00 91.69 89 PHE A N 1
ATOM 646 C CA . PHE A 1 89 ? -11.245 -1.934 8.496 1.00 91.69 89 PHE A CA 1
ATOM 647 C C . PHE A 1 89 ? -11.640 -2.358 9.914 1.00 91.69 89 PHE A C 1
ATOM 649 O O . PHE A 1 89 ? -11.564 -1.582 10.866 1.00 91.69 89 PHE A O 1
ATOM 656 N N . THR A 1 90 ? -12.054 -3.611 10.061 1.00 91.38 90 THR A N 1
ATOM 657 C CA . THR A 1 90 ? -12.332 -4.240 11.358 1.00 91.38 90 THR A CA 1
ATOM 658 C C . THR A 1 90 ? -11.434 -5.456 11.559 1.00 91.38 90 THR A C 1
ATOM 660 O O . THR A 1 90 ? -10.986 -6.077 10.590 1.00 91.38 90 THR A O 1
ATOM 663 N N . ILE A 1 91 ? -11.168 -5.789 12.822 1.00 88.38 91 ILE A N 1
ATOM 664 C CA . ILE A 1 91 ? -10.478 -7.020 13.213 1.00 88.38 91 ILE A CA 1
ATOM 665 C C . ILE A 1 91 ? -11.433 -7.849 14.064 1.00 88.38 91 ILE A C 1
ATOM 667 O O . ILE A 1 91 ? -11.939 -7.376 15.083 1.00 88.38 91 ILE A O 1
ATOM 671 N N . ASP A 1 92 ? -11.650 -9.101 13.675 1.00 85.62 92 ASP A N 1
ATOM 672 C CA . ASP A 1 92 ? -12.225 -10.091 14.580 1.00 85.62 92 ASP A CA 1
ATOM 67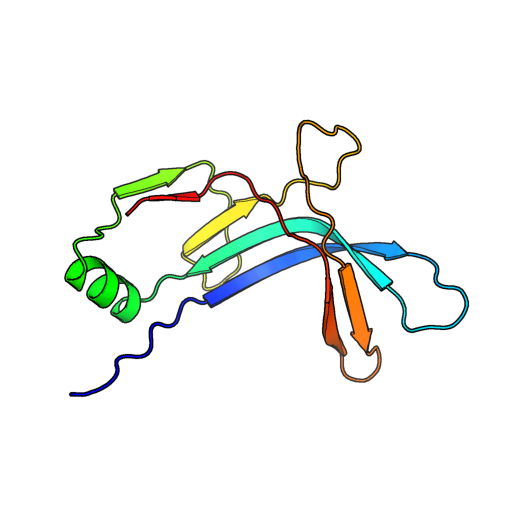3 C C . ASP A 1 92 ? -11.149 -10.502 15.598 1.00 85.62 92 ASP A C 1
ATOM 675 O O . ASP A 1 92 ? -10.146 -11.121 15.251 1.00 85.62 92 ASP A O 1
ATOM 679 N N . GLU A 1 93 ? -11.323 -10.137 16.867 1.00 80.75 93 GLU A N 1
ATOM 680 C CA . GLU A 1 93 ? -10.308 -10.353 17.909 1.00 80.75 93 GLU A CA 1
ATOM 681 C C . GLU A 1 93 ? -10.035 -11.835 18.228 1.00 80.75 93 GLU A C 1
ATOM 683 O O . GLU A 1 93 ? -8.951 -12.166 18.723 1.00 80.75 93 GLU A O 1
ATOM 688 N N . ALA A 1 94 ? -10.992 -12.729 17.952 1.00 84.81 94 ALA A N 1
ATOM 689 C CA . ALA A 1 94 ? -10.870 -14.158 18.234 1.00 84.81 94 ALA A CA 1
ATOM 690 C C . ALA A 1 94 ? -10.086 -14.887 17.135 1.00 84.81 94 ALA A C 1
ATOM 692 O O . ALA A 1 94 ? -9.244 -15.736 17.422 1.00 84.81 94 ALA A O 1
ATOM 693 N N . THR A 1 95 ? -10.349 -14.541 15.878 1.00 87.75 95 THR A N 1
ATOM 694 C CA . THR A 1 95 ? -9.743 -15.172 14.697 1.00 87.75 95 THR A CA 1
ATOM 695 C C . THR A 1 95 ? -8.589 -14.367 14.110 1.00 87.75 95 THR A C 1
ATOM 697 O O . THR A 1 95 ? -7.865 -14.875 13.257 1.00 87.75 95 THR A O 1
ATOM 700 N N . ARG A 1 96 ? -8.411 -13.117 14.557 1.00 82.38 96 ARG A N 1
ATOM 701 C CA . ARG A 1 96 ? -7.517 -12.108 13.962 1.00 82.38 96 ARG A CA 1
ATOM 702 C C . ARG A 1 96 ? -7.829 -11.841 12.487 1.00 82.38 96 ARG A C 1
ATOM 704 O O . ARG A 1 96 ? -6.972 -11.346 11.759 1.00 82.38 96 ARG A O 1
ATOM 711 N N . ALA A 1 97 ? -9.046 -12.161 12.043 1.00 86.38 97 ALA A N 1
ATOM 712 C CA . ALA A 1 97 ? -9.459 -11.931 10.671 1.00 86.38 97 ALA A CA 1
ATOM 71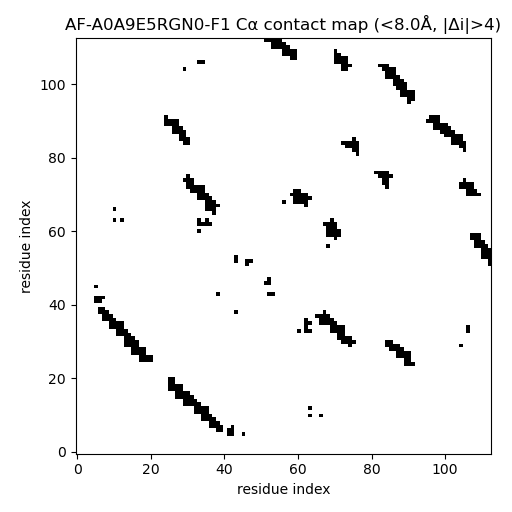3 C C . ALA A 1 97 ? -9.593 -10.429 10.408 1.00 86.38 97 ALA A C 1
ATOM 715 O O . ALA A 1 97 ? -10.295 -9.716 11.126 1.00 86.38 97 ALA A O 1
ATOM 716 N N . PHE A 1 98 ? -8.916 -9.970 9.361 1.00 88.12 98 PHE A N 1
ATOM 717 C CA . PHE A 1 98 ? -9.019 -8.617 8.836 1.00 88.12 98 PHE A CA 1
ATOM 718 C C . PHE A 1 98 ? -10.193 -8.535 7.856 1.00 88.12 98 PHE A C 1
ATOM 720 O O . PHE A 1 98 ? -10.268 -9.331 6.917 1.00 88.12 98 PHE A O 1
ATOM 727 N N . ALA A 1 99 ? -11.084 -7.563 8.047 1.00 90.25 99 ALA A N 1
ATOM 728 C CA . ALA A 1 99 ? -12.188 -7.298 7.132 1.00 90.25 99 ALA A CA 1
ATOM 729 C C . ALA A 1 99 ? -12.201 -5.815 6.713 1.00 90.25 99 ALA A C 1
ATOM 731 O O . ALA A 1 99 ? -12.450 -4.952 7.565 1.00 90.25 99 ALA A O 1
ATOM 732 N N . PRO A 1 100 ? -11.940 -5.499 5.428 1.00 90.38 100 PRO A N 1
ATOM 733 C CA . PRO A 1 100 ? -11.969 -4.126 4.936 1.00 90.38 100 PRO A 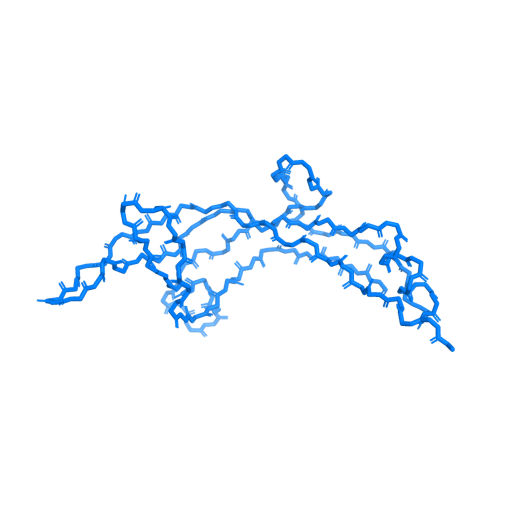CA 1
ATOM 734 C C . PRO A 1 100 ? -13.397 -3.576 4.978 1.00 90.38 100 PRO A C 1
ATOM 736 O O . PRO A 1 100 ? -14.346 -4.282 4.635 1.00 90.38 100 PRO A O 1
ATOM 739 N N . VAL A 1 101 ? -13.546 -2.313 5.378 1.00 92.44 101 VAL A N 1
ATOM 740 C CA . VAL A 1 101 ? -14.841 -1.616 5.376 1.00 92.44 101 VAL A CA 1
ATOM 741 C C . VAL A 1 101 ? -14.925 -0.666 4.185 1.00 92.44 101 VAL A C 1
ATOM 743 O O . VAL A 1 101 ? -15.909 -0.706 3.448 1.00 92.44 101 VAL A O 1
ATOM 746 N N . GLY A 1 102 ? -13.889 0.145 3.955 1.00 90.12 102 GLY A N 1
ATOM 747 C CA . GLY A 1 102 ? -13.830 1.064 2.816 1.00 90.12 102 GLY A CA 1
ATOM 748 C C . GLY A 1 102 ? -12.719 2.108 2.933 1.00 90.12 102 GLY A C 1
ATOM 749 O O . GLY A 1 102 ? -11.903 2.042 3.848 1.00 90.12 102 GLY A O 1
ATOM 750 N N . GLY A 1 103 ? -12.715 3.073 2.012 1.00 90.62 103 GLY A N 1
ATOM 751 C CA . GLY A 1 103 ? -11.697 4.125 1.907 1.00 90.62 103 GLY A CA 1
ATOM 752 C C . GLY A 1 103 ? -10.532 3.750 0.987 1.00 90.62 103 GLY A C 1
ATOM 753 O O . GLY A 1 103 ? -10.583 2.744 0.273 1.00 90.62 103 GLY A O 1
ATOM 754 N N . GLN A 1 104 ? -9.484 4.566 1.012 1.00 91.12 104 GLN A N 1
ATOM 755 C CA . GLN A 1 104 ? -8.300 4.468 0.167 1.00 91.12 104 GLN A CA 1
ATOM 756 C C . GLN A 1 104 ? -7.004 4.599 0.970 1.00 91.12 104 GLN A C 1
ATOM 758 O O . GLN A 1 104 ? -6.954 5.239 2.022 1.00 91.12 104 GLN A O 1
ATOM 763 N N . ILE A 1 105 ? -5.957 3.948 0.464 1.00 92.25 105 ILE A N 1
ATOM 764 C CA . ILE A 1 105 ? -4.590 4.058 0.972 1.00 92.25 105 ILE A CA 1
ATOM 765 C C . ILE A 1 105 ? -3.799 4.841 -0.058 1.00 92.25 105 ILE A C 1
ATOM 767 O O . ILE A 1 105 ? -3.635 4.374 -1.184 1.00 92.25 105 ILE A O 1
ATOM 771 N N . GLU A 1 106 ? -3.273 5.983 0.360 1.00 92.44 106 GLU A N 1
ATOM 772 C CA . GLU A 1 106 ? -2.373 6.790 -0.451 1.00 92.44 106 GLU A CA 1
ATOM 773 C C . GLU A 1 106 ? -0.937 6.605 0.014 1.00 92.44 106 GLU A C 1
ATOM 775 O O . GLU A 1 106 ? -0.672 6.471 1.209 1.00 92.44 106 GLU A O 1
ATOM 780 N N . HIS A 1 107 ? 0.003 6.586 -0.926 1.00 92.62 107 HIS A N 1
ATOM 781 C CA . HIS A 1 107 ? 1.423 6.437 -0.633 1.00 92.62 107 HIS A CA 1
ATOM 782 C C . HIS A 1 107 ? 2.285 7.351 -1.498 1.00 92.62 107 HIS A C 1
ATOM 784 O O . HIS A 1 107 ? 1.854 7.834 -2.543 1.00 92.62 107 HIS A O 1
ATOM 790 N N . THR A 1 108 ? 3.507 7.596 -1.038 1.00 91.44 108 THR A N 1
ATOM 791 C CA . THR A 1 108 ? 4.545 8.285 -1.805 1.00 91.44 108 THR A CA 1
ATOM 792 C C . THR A 1 108 ? 5.128 7.370 -2.871 1.00 91.44 108 THR A C 1
ATOM 794 O O . THR A 1 108 ? 5.165 6.152 -2.710 1.00 91.44 108 THR A O 1
ATOM 797 N N . GLY A 1 109 ? 5.644 7.947 -3.948 1.00 93.31 109 GLY A N 1
ATOM 798 C CA . GLY A 1 109 ? 6.381 7.174 -4.935 1.00 93.31 109 GLY A CA 1
ATOM 799 C C . GLY A 1 109 ? 5.563 6.284 -5.856 1.00 93.31 109 GLY A C 1
ATOM 800 O O . GLY A 1 109 ? 4.348 6.405 -6.004 1.00 93.31 109 GLY A O 1
ATOM 801 N N . GLY A 1 110 ? 6.284 5.389 -6.524 1.00 93.44 110 GLY A N 1
ATOM 802 C CA . GLY A 1 110 ? 5.696 4.425 -7.438 1.00 93.44 110 GLY A CA 1
ATOM 803 C C . GLY A 1 110 ? 6.725 3.675 -8.274 1.00 93.44 110 GLY A C 1
ATOM 804 O O . GLY A 1 110 ? 7.941 3.806 -8.099 1.00 93.44 110 GLY A O 1
ATOM 805 N N . VAL A 1 111 ? 6.198 2.873 -9.198 1.00 92.62 111 VAL A N 1
ATOM 806 C CA . VAL A 1 111 ? 6.952 2.149 -10.227 1.00 92.62 111 VAL A CA 1
ATOM 807 C C . VAL A 1 111 ? 6.466 2.554 -11.613 1.00 92.62 111 VAL A C 1
ATOM 809 O O . VAL A 1 111 ? 5.269 2.742 -11.831 1.00 92.62 111 VAL A O 1
ATOM 812 N N . GLU A 1 112 ? 7.397 2.648 -12.553 1.00 92.12 112 GLU A N 1
ATOM 813 C CA . GLU A 1 112 ? 7.148 2.978 -13.954 1.00 92.12 112 GLU A CA 1
ATOM 814 C C . GLU A 1 112 ? 7.536 1.790 -14.848 1.00 92.12 112 GLU A C 1
ATOM 816 O O . GLU A 1 112 ? 8.536 1.104 -14.600 1.00 92.12 112 GLU A O 1
ATOM 821 N N . PHE A 1 113 ? 6.727 1.542 -15.881 1.00 88.31 113 PHE A N 1
ATOM 822 C CA . PHE A 1 113 ? 6.885 0.469 -16.868 1.00 88.31 113 PHE A CA 1
ATOM 823 C C . PHE A 1 113 ? 6.661 0.989 -18.292 1.00 88.31 113 PHE A C 1
ATOM 825 O O . PHE A 1 113 ? 5.967 2.020 -18.435 1.00 88.31 113 PHE A O 1
#

pLDDT: mean 82.27, std 14.76, range [36.19, 96.69]

Radius of gyration: 16.94 Å; Cα contacts (8 Å, |Δi|>4): 241; chains: 1; bounding box: 35×41×44 Å

Solvent-accessible surface area (backbone atoms only — not comparable to full-atom values): 6557 Å² total; per-residue (Å²): 135,83,85,78,82,75,60,71,52,78,48,76,50,66,46,68,47,82,48,94,59,96,85,58,80,59,38,32,32,47,46,34,40,34,45,14,39,30,77,42,71,70,35,50,54,52,36,41,74,72,74,34,50,83,73,50,72,43,66,67,47,87,40,55,91,95,39,76,40,12,18,43,34,38,40,60,56,89,50,88,91,46,80,35,11,63,23,31,29,34,62,42,85,89,78,66,44,78,44,81,74,48,74,44,83,33,56,43,56,54,77,43,85

Mean predicted aligned error: 8.28 Å

Sequence (113 aa):
MRNKLLTIFLGTAATVAIMPSAQAATLYQVTSGVTSLNVDTAALDLLSGLGLTFSNSFETVTPAEGFIFGFEILPPTEDSSVVGTDFTFTIDEATRAFAPVGGQIEHTGGVEF